Protein AF-A0A5B7FCE3-F1 (afdb_monomer_lite)

Secondary structure (DSSP, 8-state):
-PPPP--PPPGGGGTEEEPTTS-EEE----SPPHHHHTGGGPPP--SS--SSS-HHHHTT----TTSTTTT----

Radius of gyration: 23.34 Å; chains: 1; bounding box: 55×47×48 Å

Foldseek 3Di:
DDDPPPPDDDCVVVQWDADVVGDIDGNDDPDPDCVVRVVVLDEFADDPECPDPGPQVVSVHQHDCNYNCRSPHDD

Organism: Portunus trituberculatus (NCBI:txid210409)

Structure (mmCIF, N/CA/C/O backbone):
data_AF-A0A5B7FCE3-F1
#
_entry.id   AF-A0A5B7FCE3-F1
#
loop_
_atom_site.group_PDB
_atom_site.id
_atom_site.type_symbol
_atom_site.label_atom_id
_atom_site.label_alt_id
_atom_site.label_comp_id
_atom_site.label_asym_id
_atom_site.label_entity_id
_atom_site.label_seq_id
_atom_site.pdbx_PDB_ins_code
_atom_site.Cartn_x
_atom_site.Cartn_y
_atom_site.Cartn_z
_atom_site.occupancy
_atom_site.B_iso_or_equiv
_atom_site.auth_seq_id
_atom_site.auth_comp_id
_atom_site.auth_asym_id
_atom_site.auth_atom_id
_atom_site.pdbx_PDB_model_num
ATOM 1 N N . MET A 1 1 ? 39.568 -36.374 -12.845 1.00 56.84 1 MET A N 1
ATOM 2 C CA . MET A 1 1 ? 38.104 -36.234 -12.704 1.00 56.84 1 MET A CA 1
ATOM 3 C C . MET A 1 1 ? 37.768 -34.781 -13.005 1.00 56.84 1 MET A C 1
ATOM 5 O O . MET A 1 1 ? 38.382 -33.922 -12.386 1.00 56.84 1 MET A O 1
ATOM 9 N N . MET A 1 2 ? 36.923 -34.490 -13.996 1.00 63.41 2 MET A N 1
ATOM 10 C CA . MET A 1 2 ? 36.467 -33.119 -14.265 1.00 63.41 2 MET A CA 1
ATOM 11 C C . MET A 1 2 ? 35.317 -32.796 -13.312 1.00 63.41 2 MET A C 1
ATOM 13 O O . MET A 1 2 ? 34.301 -33.487 -13.315 1.00 63.41 2 MET A O 1
ATOM 17 N N . THR A 1 3 ? 35.491 -31.777 -12.479 1.00 68.69 3 THR A N 1
ATOM 18 C CA . THR A 1 3 ? 34.420 -31.223 -11.647 1.00 68.69 3 THR A CA 1
ATOM 19 C C . THR A 1 3 ? 33.309 -30.703 -12.567 1.00 68.69 3 THR A C 1
ATOM 21 O O . THR A 1 3 ? 33.628 -29.938 -13.481 1.00 68.69 3 THR A O 1
ATOM 24 N N . PRO A 1 4 ? 32.033 -31.095 -12.388 1.00 73.56 4 PRO A N 1
ATOM 25 C CA . PRO A 1 4 ? 30.956 -30.548 -13.203 1.00 73.56 4 PRO A CA 1
ATOM 26 C C . PRO A 1 4 ? 30.875 -29.037 -12.975 1.00 73.56 4 PRO A C 1
ATOM 28 O O . PRO A 1 4 ? 30.862 -28.571 -11.834 1.00 73.56 4 PRO A O 1
ATOM 31 N N . ALA A 1 5 ? 30.870 -28.274 -14.068 1.00 74.06 5 ALA A N 1
ATOM 32 C CA . ALA A 1 5 ? 30.692 -26.834 -14.011 1.00 74.06 5 ALA A CA 1
ATOM 33 C C . ALA A 1 5 ? 29.323 -26.535 -13.390 1.00 74.06 5 ALA A C 1
ATOM 35 O O . ALA A 1 5 ? 28.303 -27.075 -13.819 1.00 74.06 5 ALA A O 1
ATOM 36 N N . LEU A 1 6 ? 29.312 -25.701 -12.352 1.00 79.44 6 LEU A N 1
ATOM 37 C CA . LEU A 1 6 ? 28.078 -25.232 -11.744 1.00 79.44 6 LEU A CA 1
ATOM 38 C C . LEU A 1 6 ? 27.374 -24.311 -12.748 1.00 79.44 6 LEU A C 1
ATOM 40 O O . LEU A 1 6 ? 27.797 -23.174 -12.953 1.00 79.44 6 LEU A O 1
ATOM 44 N N . GLU A 1 7 ? 26.319 -24.814 -13.381 1.00 81.75 7 GLU A N 1
ATOM 45 C CA . GLU A 1 7 ? 25.429 -24.029 -14.238 1.00 81.75 7 GLU A CA 1
ATOM 46 C C . GLU A 1 7 ? 24.673 -23.023 -13.359 1.00 81.75 7 GLU A C 1
ATOM 48 O O . GLU A 1 7 ? 23.689 -23.352 -12.693 1.00 81.75 7 G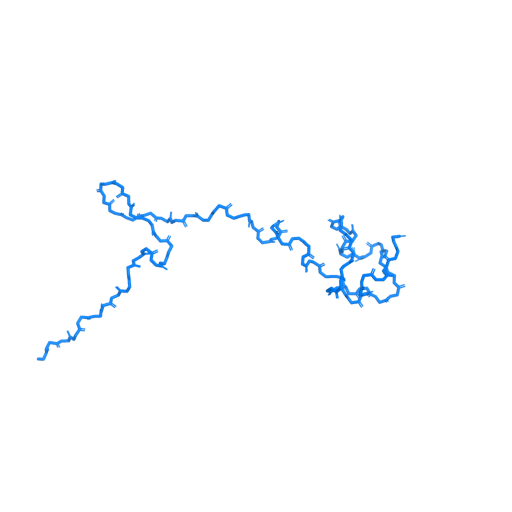LU A O 1
ATOM 53 N N . LEU A 1 8 ? 25.173 -21.788 -13.303 1.00 83.25 8 LEU A N 1
ATOM 54 C CA . LEU A 1 8 ? 24.506 -20.711 -12.584 1.00 83.25 8 LEU A CA 1
ATOM 55 C C . LEU A 1 8 ? 23.343 -20.156 -13.421 1.00 83.25 8 LEU A C 1
ATOM 57 O O . LEU A 1 8 ? 23.493 -19.959 -14.631 1.00 83.25 8 LEU A O 1
ATOM 61 N N . PRO A 1 9 ? 22.197 -19.840 -12.793 1.00 87.81 9 PRO A N 1
ATOM 62 C CA . PRO A 1 9 ? 21.093 -19.181 -13.476 1.00 87.81 9 PRO A CA 1
ATOM 63 C C . PRO A 1 9 ? 21.530 -17.825 -14.036 1.00 87.81 9 PRO A C 1
ATOM 65 O O . PRO A 1 9 ? 22.409 -17.148 -13.495 1.00 87.81 9 PRO A O 1
ATOM 68 N N . SER A 1 10 ? 20.882 -17.397 -15.119 1.00 88.75 10 SER A N 1
ATOM 69 C CA . SER A 1 10 ? 21.202 -16.122 -15.757 1.00 88.75 10 SER A CA 1
ATOM 70 C C . SER A 1 10 ? 21.037 -14.964 -14.762 1.00 88.75 10 SER A C 1
ATOM 72 O O . SER A 1 10 ? 20.000 -14.898 -14.095 1.00 88.75 10 SER A O 1
ATOM 74 N N . PRO A 1 11 ? 21.961 -13.984 -14.707 1.00 90.00 11 PRO A N 1
ATOM 75 C CA . PRO A 1 11 ? 21.795 -12.789 -13.874 1.00 90.00 11 PRO A CA 1
ATOM 76 C C . PRO A 1 11 ? 20.474 -12.041 -14.124 1.00 90.00 11 PRO A C 1
ATOM 78 O O . PRO A 1 11 ? 19.955 -11.380 -13.225 1.00 90.00 11 PRO A O 1
ATOM 81 N N . SER A 1 12 ? 19.873 -12.195 -15.312 1.00 90.56 12 SER A N 1
ATOM 82 C CA . SER A 1 12 ? 18.536 -11.675 -15.630 1.00 90.56 12 SER A CA 1
ATOM 83 C C . SER A 1 12 ? 17.427 -12.163 -14.703 1.00 90.56 12 SER A C 1
ATOM 85 O O . SER A 1 12 ? 16.456 -11.444 -14.489 1.00 90.56 12 SER A O 1
ATOM 87 N N . GLN A 1 13 ? 17.576 -13.351 -14.122 1.00 88.88 13 GLN A N 1
ATOM 88 C CA . GLN A 1 13 ? 16.616 -13.907 -13.170 1.00 88.88 13 GLN A CA 1
ATOM 89 C C . GLN A 1 13 ? 16.776 -13.317 -11.760 1.00 88.88 13 GLN A C 1
ATOM 91 O O . GLN A 1 13 ? 15.926 -13.537 -10.906 1.00 88.88 13 GLN A O 1
ATOM 96 N N . TRP A 1 14 ? 17.834 -12.535 -11.526 1.00 89.44 14 TRP A N 1
ATOM 97 C CA . TRP A 1 14 ? 18.212 -11.989 -10.219 1.00 89.44 14 TRP A CA 1
ATOM 98 C C . TRP A 1 14 ? 18.295 -10.459 -10.231 1.00 89.44 14 TRP A C 1
ATOM 100 O O . TRP A 1 14 ? 19.108 -9.862 -9.530 1.00 89.44 14 TRP A O 1
ATOM 110 N N . GLY A 1 15 ? 17.468 -9.808 -11.053 1.00 90.44 15 GLY A N 1
ATOM 111 C CA . GLY A 1 15 ? 17.340 -8.349 -11.045 1.00 90.44 15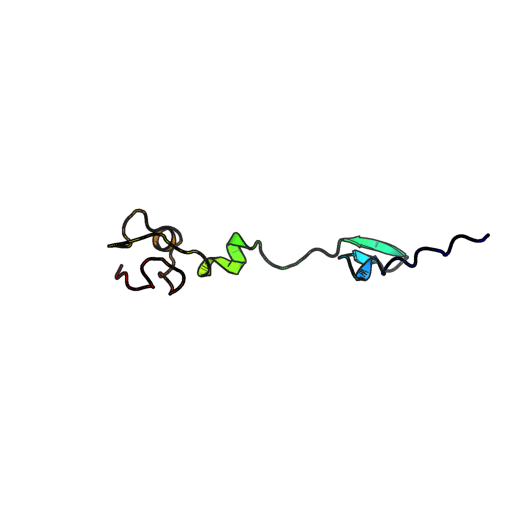 GLY A CA 1
ATOM 112 C C . GLY A 1 15 ? 18.429 -7.604 -11.816 1.00 90.44 15 GLY A C 1
ATOM 113 O O . GLY A 1 15 ? 18.636 -6.418 -11.574 1.00 90.44 15 GLY A O 1
ATOM 114 N N . TRP A 1 16 ? 19.108 -8.255 -12.762 1.00 93.19 16 TRP A N 1
ATOM 115 C CA . TRP A 1 16 ? 20.042 -7.592 -13.673 1.00 93.19 16 TRP A CA 1
ATOM 116 C C . TRP A 1 16 ? 19.461 -7.488 -15.082 1.00 93.19 16 TRP A C 1
ATOM 118 O O . TRP A 1 16 ? 18.765 -8.375 -15.562 1.00 93.19 16 TRP A O 1
ATOM 128 N N . ARG A 1 17 ? 19.782 -6.414 -15.798 1.00 93.56 17 ARG A N 1
ATOM 129 C CA . ARG A 1 17 ? 19.458 -6.263 -17.222 1.00 93.56 17 ARG A CA 1
ATOM 130 C C . ARG A 1 17 ? 20.737 -6.111 -18.036 1.00 93.56 17 ARG A C 1
ATOM 132 O O . ARG A 1 17 ? 21.639 -5.365 -17.635 1.00 93.56 17 ARG A O 1
ATOM 139 N N . LYS A 1 18 ? 20.822 -6.816 -19.169 1.00 92.56 18 LYS A N 1
ATOM 140 C CA . LYS A 1 18 ? 21.930 -6.645 -20.119 1.00 92.56 18 LYS A CA 1
ATOM 141 C C . LYS A 1 18 ? 21.833 -5.266 -20.756 1.00 92.56 18 LYS A C 1
ATOM 143 O O . LYS A 1 18 ? 20.753 -4.854 -21.175 1.00 92.56 18 LYS A O 1
ATOM 148 N N . LYS A 1 19 ? 22.957 -4.559 -20.828 1.00 92.75 19 LYS A N 1
ATOM 149 C CA . LYS A 1 19 ? 23.034 -3.300 -21.572 1.00 92.75 19 LYS A CA 1
ATOM 150 C C . LYS A 1 19 ? 23.268 -3.585 -23.062 1.00 92.75 19 LYS A C 1
ATOM 152 O O . LYS A 1 19 ? 23.945 -4.565 -23.390 1.00 92.75 19 LYS A O 1
ATOM 157 N N . PRO A 1 20 ? 22.785 -2.720 -23.968 1.00 88.06 20 PRO A N 1
ATOM 158 C CA . PRO A 1 20 ? 23.292 -2.679 -25.337 1.00 88.06 20 PRO A CA 1
ATOM 159 C C . PRO A 1 20 ? 24.806 -2.418 -25.307 1.00 88.06 20 PRO A C 1
ATOM 161 O O . PRO A 1 20 ? 25.252 -1.517 -24.602 1.00 88.06 20 PRO A O 1
ATOM 164 N N . GLY A 1 21 ? 25.598 -3.225 -26.017 1.00 88.56 21 GLY A N 1
ATOM 165 C CA . GLY A 1 21 ? 27.069 -3.143 -25.986 1.00 88.56 21 GLY A CA 1
ATOM 166 C C . GLY A 1 21 ? 27.752 -4.002 -24.912 1.00 88.56 21 GLY A C 1
ATOM 167 O O . GLY A 1 21 ? 28.976 -4.000 -24.822 1.00 88.56 21 GLY A O 1
ATOM 168 N N . GLY A 1 22 ? 26.988 -4.780 -24.139 1.00 88.12 22 GLY A N 1
ATOM 169 C CA . GLY A 1 22 ? 27.524 -5.743 -23.177 1.00 88.12 22 GLY A CA 1
ATOM 170 C C . GLY A 1 22 ? 27.548 -5.245 -21.730 1.00 88.12 22 GLY A C 1
ATOM 171 O O . GLY A 1 22 ? 27.283 -4.085 -21.419 1.00 88.12 22 GLY A O 1
ATOM 172 N N . GLY A 1 23 ? 27.830 -6.172 -20.814 1.00 91.12 23 GLY A N 1
ATOM 173 C CA . GLY A 1 23 ? 27.778 -5.926 -19.375 1.00 91.12 23 GLY A CA 1
ATOM 174 C C . GLY A 1 23 ? 26.360 -5.898 -18.795 1.00 91.12 23 GLY A C 1
ATOM 175 O O . GLY A 1 23 ? 25.346 -5.989 -19.495 1.00 91.12 23 GLY A O 1
ATOM 176 N N . TRP A 1 24 ? 26.302 -5.781 -17.471 1.00 92.12 24 TRP A N 1
ATOM 177 C CA . TRP A 1 24 ? 25.070 -5.841 -16.691 1.00 92.12 24 TRP A CA 1
ATOM 178 C C . TRP A 1 24 ? 24.803 -4.512 -15.981 1.00 92.12 24 TRP A C 1
ATOM 180 O O . TRP A 1 24 ? 25.716 -3.766 -15.628 1.00 92.12 24 TRP A O 1
ATOM 190 N N . SER A 1 25 ? 23.527 -4.192 -15.787 1.00 93.25 25 SER A N 1
ATOM 191 C CA . SER A 1 25 ? 23.075 -3.123 -14.890 1.00 93.25 25 SER A CA 1
ATOM 192 C C . SER A 1 25 ? 22.018 -3.648 -13.946 1.00 93.25 25 SER A C 1
ATOM 194 O O . SER A 1 25 ? 21.279 -4.563 -14.304 1.00 93.25 25 SER A O 1
ATOM 196 N N . ILE A 1 26 ? 21.930 -3.033 -12.771 1.00 92.31 26 ILE A N 1
ATOM 197 C CA . ILE A 1 26 ? 20.831 -3.276 -11.845 1.00 92.31 26 ILE A CA 1
ATOM 198 C C . ILE A 1 26 ? 19.528 -2.892 -12.545 1.00 92.31 26 ILE A C 1
ATOM 200 O O . ILE A 1 26 ? 19.398 -1.799 -13.107 1.00 92.31 26 ILE A O 1
ATOM 204 N N . ASN A 1 27 ? 18.572 -3.811 -12.527 1.00 91.94 27 ASN A N 1
ATOM 205 C CA . ASN A 1 27 ? 17.209 -3.551 -12.934 1.00 91.94 27 ASN A CA 1
ATOM 206 C C . ASN A 1 27 ? 16.446 -2.984 -11.733 1.00 91.94 27 ASN A C 1
ATOM 208 O O . ASN A 1 27 ? 15.886 -3.725 -10.928 1.00 91.94 27 ASN A O 1
ATOM 212 N N . TRP A 1 28 ? 16.488 -1.662 -11.585 1.00 89.94 28 TRP A N 1
ATOM 213 C CA . TRP A 1 28 ? 15.793 -0.970 -10.504 1.00 89.94 28 TRP A CA 1
ATOM 214 C C . TRP A 1 28 ? 14.279 -1.147 -10.613 1.00 89.94 28 TRP A C 1
ATOM 216 O O . TRP A 1 28 ? 13.711 -1.054 -11.702 1.00 89.94 28 TRP A O 1
ATOM 226 N N . THR A 1 29 ? 13.627 -1.366 -9.472 1.00 88.50 29 THR A N 1
ATOM 227 C CA . THR A 1 29 ? 12.165 -1.356 -9.405 1.00 88.50 29 THR A CA 1
ATOM 228 C C . THR A 1 29 ? 11.638 0.066 -9.579 1.00 88.50 29 THR A C 1
ATOM 230 O O . THR A 1 29 ? 12.216 1.021 -9.062 1.00 88.50 29 THR A O 1
ATOM 233 N N . THR A 1 30 ? 10.528 0.206 -10.297 1.00 90.50 30 THR A N 1
ATOM 234 C CA . THR A 1 30 ? 9.748 1.451 -10.359 1.00 90.50 30 THR A CA 1
ATOM 235 C C . THR A 1 30 ? 8.622 1.466 -9.330 1.00 90.50 30 THR A C 1
ATOM 237 O O . THR A 1 30 ? 7.886 2.448 -9.240 1.00 90.50 30 THR A O 1
ATOM 240 N N . LEU A 1 31 ? 8.457 0.376 -8.571 1.00 92.50 31 LEU A N 1
ATOM 241 C CA . LEU A 1 31 ? 7.461 0.308 -7.514 1.00 92.50 31 LEU A CA 1
ATOM 242 C C . LEU A 1 31 ? 7.826 1.304 -6.406 1.00 92.50 31 LEU A C 1
ATOM 244 O O . LEU A 1 31 ? 8.992 1.373 -6.005 1.00 92.50 31 LEU A O 1
ATOM 248 N N . PRO A 1 32 ? 6.847 2.059 -5.883 1.00 92.31 32 PRO A N 1
ATOM 249 C CA . PRO A 1 32 ? 7.078 2.880 -4.712 1.00 92.31 32 PRO A CA 1
ATOM 250 C C . PRO A 1 32 ? 7.405 2.003 -3.500 1.00 92.31 32 PRO A C 1
ATOM 252 O O . PRO A 1 32 ? 7.069 0.820 -3.441 1.00 92.31 32 PRO A O 1
ATOM 255 N N . GLU A 1 33 ? 8.042 2.607 -2.501 1.00 92.19 33 GLU A N 1
ATOM 256 C CA . GLU A 1 33 ? 8.326 1.937 -1.234 1.00 92.19 33 GLU A CA 1
ATOM 257 C C . GLU A 1 33 ? 7.044 1.365 -0.622 1.00 92.19 33 GLU A C 1
ATOM 259 O O . GLU A 1 33 ? 5.993 2.010 -0.666 1.00 92.19 33 GLU A O 1
ATOM 264 N N . ALA A 1 34 ? 7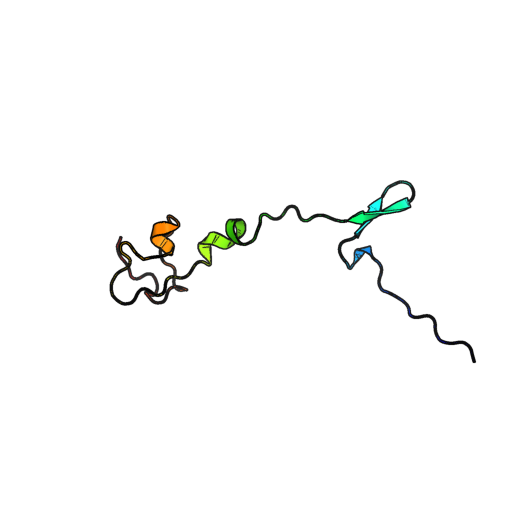.127 0.185 -0.003 1.00 90.19 34 ALA A N 1
ATOM 265 C CA . ALA A 1 34 ? 5.958 -0.506 0.548 1.00 90.19 34 ALA A CA 1
ATOM 266 C C . ALA A 1 34 ? 5.154 0.364 1.533 1.00 90.19 34 ALA A C 1
ATOM 268 O O . ALA A 1 34 ? 3.931 0.291 1.577 1.00 90.19 34 ALA A O 1
ATOM 269 N N . SER A 1 35 ? 5.825 1.252 2.275 1.00 87.31 35 SER A N 1
ATOM 270 C CA . SER A 1 35 ? 5.185 2.211 3.185 1.00 87.31 35 SER A CA 1
ATOM 271 C C . SER A 1 35 ? 4.279 3.226 2.484 1.00 87.31 35 SER A C 1
ATOM 273 O O . SER A 1 35 ? 3.401 3.786 3.133 1.00 87.31 35 SER A O 1
ATOM 275 N N . LYS A 1 36 ? 4.493 3.479 1.189 1.00 88.25 36 LYS A N 1
ATOM 276 C CA . LYS A 1 36 ? 3.680 4.354 0.333 1.00 88.25 36 LYS A CA 1
ATOM 277 C C . LYS A 1 36 ? 2.688 3.543 -0.495 1.00 88.25 36 LYS A C 1
ATOM 279 O O . LYS A 1 36 ? 1.535 3.945 -0.593 1.00 88.25 36 LYS A O 1
ATOM 284 N N . ALA A 1 37 ? 3.148 2.426 -1.061 1.00 91.69 37 ALA A N 1
ATOM 285 C CA . ALA A 1 37 ? 2.377 1.567 -1.954 1.00 91.69 37 ALA A CA 1
ATOM 286 C C . ALA A 1 37 ? 1.254 0.808 -1.236 1.00 91.69 37 ALA A C 1
ATOM 288 O O . ALA A 1 37 ? 0.192 0.632 -1.812 1.00 91.69 37 ALA A O 1
ATOM 289 N N . CYS A 1 38 ? 1.504 0.379 0.005 1.00 91.62 38 CYS A N 1
ATOM 290 C CA . CYS A 1 38 ? 0.637 -0.531 0.752 1.00 91.62 38 CYS A CA 1
ATOM 291 C C . CYS A 1 38 ? 0.101 0.122 2.036 1.00 91.62 38 CYS A C 1
ATOM 293 O O . CYS A 1 38 ? 0.013 -0.514 3.092 1.00 91.62 38 CYS A O 1
ATOM 295 N N . ARG A 1 39 ? -0.186 1.429 1.993 1.00 89.19 39 ARG A N 1
ATOM 296 C CA . ARG A 1 39 ? -0.637 2.199 3.167 1.00 89.19 39 ARG A CA 1
ATOM 297 C C . ARG A 1 39 ? -1.939 1.657 3.751 1.00 89.19 39 ARG A C 1
ATOM 299 O O . ARG A 1 39 ? -2.126 1.709 4.961 1.00 89.19 39 ARG A O 1
ATOM 306 N N . GLU A 1 40 ? -2.810 1.110 2.916 1.00 84.25 40 GLU A N 1
ATOM 307 C CA . GLU A 1 40 ? -4.087 0.486 3.263 1.00 84.25 40 GLU A CA 1
ATOM 308 C C . GLU A 1 40 ? -3.949 -0.789 4.111 1.00 84.25 40 GLU A C 1
ATOM 310 O O . GLU A 1 40 ? -4.890 -1.166 4.810 1.00 84.25 40 GLU A O 1
ATOM 315 N N . LEU A 1 41 ? -2.767 -1.420 4.121 1.00 90.25 41 LEU A N 1
ATOM 316 C CA . LEU A 1 41 ? -2.470 -2.572 4.983 1.00 90.25 41 LEU A CA 1
ATOM 317 C C . LEU A 1 41 ? -2.164 -2.168 6.434 1.00 90.25 41 LEU A C 1
ATOM 319 O O . LEU A 1 41 ? -1.945 -3.020 7.301 1.00 90.25 41 LEU A O 1
ATOM 323 N N . LEU A 1 42 ? -2.130 -0.867 6.726 1.00 90.56 42 LEU A N 1
ATOM 324 C CA . LEU A 1 42 ? -1.897 -0.359 8.066 1.00 90.56 42 LEU A CA 1
ATOM 325 C C . LEU A 1 42 ? -3.060 -0.735 8.992 1.00 90.56 42 LEU A C 1
ATOM 327 O O . LEU A 1 42 ? -4.188 -0.272 8.840 1.00 90.56 42 LEU A O 1
ATOM 331 N N . ARG A 1 43 ? -2.750 -1.528 10.022 1.00 92.56 43 ARG A N 1
ATOM 332 C CA . ARG A 1 43 ? -3.712 -1.945 11.050 1.00 92.56 43 ARG A CA 1
ATOM 333 C C . ARG A 1 43 ? -3.548 -1.168 12.354 1.00 92.56 43 ARG A C 1
ATOM 335 O O . ARG A 1 43 ? -2.431 -0.971 12.845 1.00 92.56 43 ARG A O 1
ATOM 342 N N . CYS A 1 44 ? -4.659 -0.777 12.974 1.00 93.00 44 CYS A N 1
ATOM 343 C CA . CYS A 1 44 ? -4.661 -0.263 14.343 1.00 93.00 44 CYS A CA 1
ATOM 344 C C . CYS A 1 44 ? -4.939 -1.377 15.369 1.00 93.00 44 CYS A C 1
ATOM 346 O O . CYS A 1 44 ? -5.565 -2.389 15.062 1.00 93.00 44 CYS A O 1
ATOM 348 N N . GLY A 1 45 ? -4.480 -1.164 16.606 1.00 92.12 45 GLY A N 1
ATOM 349 C CA . GLY A 1 45 ? -4.763 -2.020 17.769 1.00 92.12 45 GLY A CA 1
ATOM 350 C C . GLY A 1 45 ? -5.856 -1.449 18.680 1.00 92.12 45 GLY A C 1
ATOM 351 O O . GLY A 1 45 ? -5.834 -1.669 19.889 1.00 92.12 45 GLY A O 1
ATOM 352 N N . CYS A 1 46 ? -6.742 -0.609 18.141 1.00 92.56 46 CYS A N 1
ATOM 353 C CA . CYS A 1 46 ? -7.794 0.041 18.920 1.00 92.56 46 CYS A CA 1
ATOM 354 C C . CYS A 1 46 ? -8.821 -0.990 19.407 1.00 92.56 46 CYS A C 1
ATOM 356 O O . CYS A 1 46 ? -9.230 -1.850 18.633 1.00 92.56 46 CYS A O 1
ATOM 358 N N . LYS A 1 47 ? -9.242 -0.879 20.677 1.00 85.94 47 LYS A N 1
ATOM 359 C CA . LYS A 1 47 ? -10.238 -1.774 21.292 1.00 85.94 47 LYS A CA 1
ATOM 360 C C . LYS A 1 47 ? -11.642 -1.163 21.330 1.00 85.94 47 LYS A C 1
ATOM 362 O O . LYS A 1 47 ? -12.559 -1.756 20.791 1.00 85.94 47 LYS A O 1
ATOM 367 N N . ASN A 1 48 ? -11.788 0.036 21.908 1.00 74.31 48 ASN A N 1
ATOM 368 C CA . ASN A 1 48 ? -13.113 0.613 22.204 1.00 74.31 48 ASN A CA 1
ATOM 369 C C . ASN A 1 48 ? -13.376 1.987 21.553 1.00 74.31 48 ASN A C 1
ATOM 371 O O . ASN A 1 48 ? -14.453 2.539 21.724 1.00 74.31 48 ASN A O 1
ATOM 375 N N . ALA A 1 49 ? -12.400 2.561 20.839 1.00 80.69 49 ALA A N 1
ATOM 376 C CA . ALA A 1 49 ? -12.559 3.766 20.017 1.00 80.69 49 ALA A CA 1
ATOM 377 C C . ALA A 1 49 ? -11.291 4.015 19.185 1.00 80.69 49 ALA A C 1
ATOM 379 O O . ALA A 1 49 ? -10.172 3.799 19.663 1.00 80.69 49 ALA A O 1
ATOM 380 N N . CYS A 1 50 ? -11.443 4.537 17.968 1.00 87.00 50 CYS A N 1
ATOM 381 C CA . CYS A 1 50 ? -10.320 4.938 17.123 1.00 87.00 50 CYS A CA 1
ATOM 382 C C . CYS A 1 50 ? -10.108 6.455 17.146 1.00 87.00 50 CYS A C 1
ATOM 384 O O . CYS A 1 50 ? -10.207 7.104 16.115 1.00 87.00 50 CYS A O 1
ATOM 386 N N . LYS A 1 51 ? -9.782 7.026 18.310 1.00 84.38 51 LYS A N 1
ATOM 387 C CA . LYS A 1 51 ? -9.546 8.475 18.470 1.00 84.38 51 LYS A CA 1
ATOM 388 C C . LYS A 1 51 ? -8.126 8.760 18.945 1.00 84.38 51 LYS A C 1
ATOM 390 O O . LYS A 1 51 ? -7.583 7.982 19.728 1.00 84.38 51 LYS A O 1
ATOM 395 N N . GLY A 1 52 ? -7.518 9.853 18.470 1.00 84.25 52 GLY A N 1
ATOM 396 C CA . GLY A 1 52 ? -6.220 10.408 18.902 1.00 84.25 52 GLY A CA 1
ATOM 397 C C . GLY A 1 52 ? -4.977 9.528 18.672 1.00 84.25 52 GLY A C 1
ATOM 398 O O . GLY A 1 52 ? -4.012 9.946 18.039 1.00 84.25 52 GLY A O 1
ATOM 399 N N . ARG A 1 53 ? -4.975 8.290 19.179 1.00 89.12 53 ARG A N 1
ATOM 400 C CA . ARG A 1 53 ? -3.877 7.310 19.094 1.00 89.12 53 ARG A CA 1
ATOM 401 C C . ARG A 1 53 ? -4.057 6.270 17.982 1.00 89.12 53 ARG A C 1
ATOM 403 O O . ARG A 1 53 ? -3.159 5.455 17.775 1.00 89.12 53 ARG A O 1
ATOM 410 N N . CYS A 1 54 ? -5.182 6.280 17.264 1.00 91.69 54 CYS A N 1
ATOM 411 C CA . CYS A 1 54 ? -5.405 5.358 16.152 1.00 91.69 54 CYS A CA 1
ATOM 412 C C . CY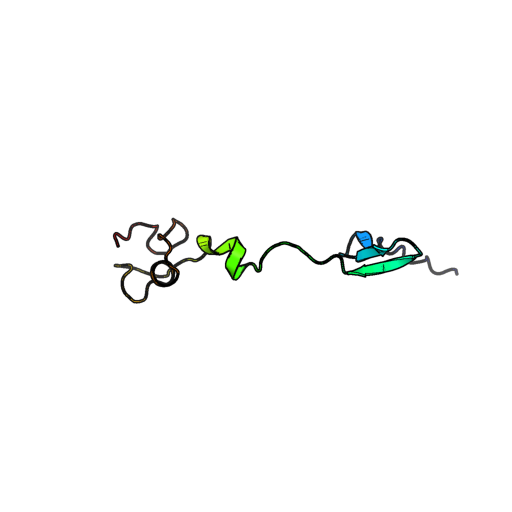S A 1 54 ? -4.413 5.634 15.016 1.00 91.69 54 CYS A C 1
ATOM 414 O O . CYS A 1 54 ? -4.388 6.727 14.452 1.00 91.69 54 CYS A O 1
ATOM 416 N N . LYS A 1 55 ? -3.604 4.628 14.669 1.00 90.75 55 LYS A N 1
ATOM 417 C CA . LYS A 1 55 ? -2.611 4.743 13.595 1.00 90.75 55 LYS A CA 1
ATOM 418 C C . LYS A 1 55 ? -3.267 4.971 12.227 1.00 90.75 55 LYS A C 1
ATOM 420 O O . LYS A 1 55 ? -2.728 5.741 11.445 1.00 90.75 55 LYS A O 1
ATOM 425 N N . CYS A 1 56 ? -4.435 4.371 11.973 1.00 91.75 56 CYS A N 1
ATOM 426 C CA . CYS A 1 56 ? -5.191 4.576 10.733 1.00 91.75 56 CYS A CA 1
ATOM 427 C C . CYS A 1 56 ? -5.634 6.038 10.604 1.00 91.75 56 CYS A C 1
ATOM 429 O O . CYS A 1 56 ? -5.307 6.679 9.615 1.00 91.75 56 CYS A O 1
ATOM 431 N N . GLN A 1 57 ? -6.234 6.607 11.655 1.00 90.69 57 GLN A N 1
ATOM 432 C CA . GLN A 1 57 ? -6.643 8.019 11.668 1.00 90.69 57 GLN A CA 1
ATOM 433 C C . GLN A 1 57 ? -5.457 8.973 11.481 1.00 90.69 57 GLN A C 1
ATOM 435 O O . GLN A 1 57 ? -5.517 9.882 10.661 1.00 90.69 57 GLN A O 1
ATOM 440 N N . LYS A 1 58 ? -4.337 8.737 12.180 1.00 90.81 58 LYS A N 1
ATOM 441 C CA . LYS A 1 58 ? -3.110 9.535 11.997 1.00 90.81 58 LYS A CA 1
ATOM 442 C C . LYS A 1 58 ? -2.555 9.457 10.575 1.00 90.81 58 LYS A C 1
ATOM 444 O O . LYS A 1 58 ? -1.958 10.415 10.103 1.00 90.81 58 LYS A O 1
ATOM 449 N N . ALA A 1 59 ? -2.739 8.320 9.911 1.00 90.06 59 ALA A N 1
ATOM 450 C CA . ALA A 1 59 ? -2.358 8.118 8.520 1.00 90.06 59 ALA A CA 1
ATOM 451 C C . ALA A 1 59 ? -3.417 8.622 7.519 1.00 90.06 59 ALA A C 1
ATOM 453 O O . ALA A 1 59 ? -3.233 8.405 6.319 1.00 90.06 59 ALA A O 1
ATOM 454 N N . ALA A 1 60 ? -4.486 9.278 7.997 1.00 90.31 60 ALA A N 1
ATOM 455 C CA . ALA A 1 60 ? -5.653 9.710 7.228 1.00 90.31 60 ALA A CA 1
ATOM 456 C C . ALA A 1 60 ? -6.338 8.557 6.465 1.00 90.31 60 ALA A C 1
ATOM 458 O O . ALA A 1 60 ? -6.725 8.700 5.308 1.00 90.31 60 ALA A O 1
ATOM 459 N N . LEU A 1 61 ? -6.461 7.396 7.114 1.00 89.56 61 LEU A N 1
ATOM 460 C CA . LEU A 1 61 ? -7.077 6.185 6.574 1.00 89.56 61 LEU A CA 1
ATOM 461 C C . LEU A 1 61 ? -8.257 5.730 7.431 1.00 89.56 61 LEU A C 1
ATOM 463 O O . LEU A 1 61 ? -8.231 5.824 8.663 1.00 89.56 61 LEU A O 1
ATOM 467 N N . GLN A 1 62 ? -9.252 5.146 6.765 1.00 89.50 62 GLN A N 1
ATOM 468 C CA . GLN A 1 62 ? -10.324 4.412 7.429 1.00 89.50 62 GLN A CA 1
ATOM 469 C C . GLN A 1 62 ? -9.786 3.102 8.010 1.00 89.50 62 GLN A C 1
ATOM 471 O O . GLN A 1 62 ? -8.876 2.480 7.457 1.00 89.50 62 GLN A O 1
ATOM 476 N N . CYS A 1 63 ? -10.342 2.675 9.141 1.00 90.88 63 CYS A N 1
ATOM 477 C CA . CYS A 1 63 ? -10.024 1.362 9.686 1.00 90.88 63 CYS A CA 1
ATOM 478 C C . CYS A 1 63 ? -10.607 0.273 8.779 1.00 90.88 63 CYS A C 1
ATOM 480 O O . CYS A 1 63 ? -11.766 0.347 8.385 1.00 90.88 63 CYS A O 1
ATOM 482 N N . THR A 1 64 ? -9.818 -0.756 8.490 1.00 90.62 64 THR A N 1
ATOM 483 C CA . THR A 1 64 ? -10.237 -1.905 7.681 1.00 90.62 64 THR A CA 1
ATOM 484 C C . THR A 1 64 ? -10.507 -3.118 8.575 1.00 90.62 64 THR A C 1
ATOM 486 O O . THR A 1 64 ? -10.236 -3.090 9.780 1.00 90.62 6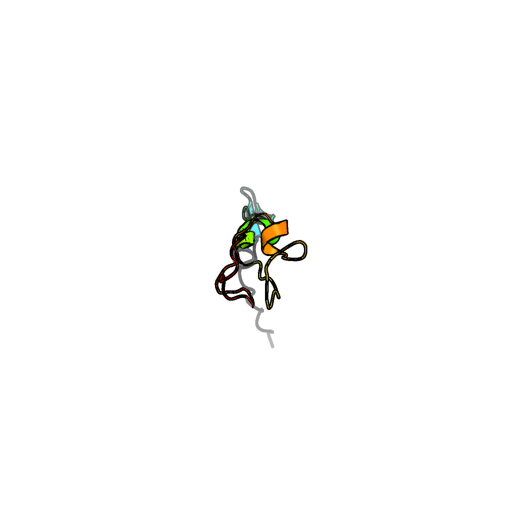4 THR A O 1
ATOM 489 N N . GLY A 1 65 ? -10.993 -4.220 7.997 1.00 88.81 65 GLY A N 1
ATOM 490 C CA . GLY A 1 65 ? -11.139 -5.499 8.708 1.00 88.81 65 GLY A CA 1
ATOM 491 C C . GLY A 1 65 ? -9.818 -6.083 9.236 1.00 88.81 65 GLY A C 1
ATOM 492 O O . GLY A 1 65 ? -9.840 -6.961 10.089 1.00 88.81 65 GLY A O 1
ATOM 493 N N . LEU A 1 66 ? -8.665 -5.572 8.782 1.00 90.69 66 LEU A N 1
ATOM 494 C CA . LEU A 1 66 ? -7.343 -5.943 9.305 1.00 90.69 66 LEU A CA 1
ATOM 495 C C . LEU A 1 66 ? -7.049 -5.318 10.677 1.00 90.69 66 LEU A C 1
ATOM 497 O O . LEU A 1 66 ? -6.127 -5.744 11.379 1.00 90.69 66 LEU A O 1
ATOM 501 N N . CYS A 1 67 ? -7.789 -4.273 11.046 1.00 92.44 67 CYS A N 1
ATOM 502 C CA . CYS A 1 67 ? -7.659 -3.611 12.333 1.00 92.44 67 CYS A CA 1
ATOM 503 C C . CYS A 1 67 ? -8.272 -4.451 13.451 1.00 92.44 67 CYS A C 1
ATOM 505 O O . CYS A 1 67 ? -9.282 -5.119 13.269 1.00 92.44 67 CYS A O 1
ATOM 507 N N . GLN A 1 68 ? -7.740 -4.310 14.664 1.00 92.25 68 GLN A N 1
ATOM 508 C CA . GLN A 1 68 ? -8.316 -4.964 15.841 1.00 92.25 68 GLN A CA 1
ATOM 509 C C . GLN A 1 68 ? -9.733 -4.464 16.166 1.00 92.25 68 GLN A C 1
ATOM 511 O O . GLN A 1 68 ? -10.547 -5.215 16.692 1.00 92.25 68 GLN A O 1
ATOM 516 N N . CYS A 1 69 ? -10.057 -3.223 15.793 1.00 90.56 69 CYS A N 1
ATOM 517 C CA . CYS A 1 69 ? -11.416 -2.690 15.880 1.00 90.56 69 CYS A CA 1
ATOM 518 C C . CYS A 1 69 ? -12.354 -3.205 14.773 1.00 90.56 69 CYS A C 1
ATOM 520 O O . CYS A 1 69 ? -13.505 -2.786 14.716 1.00 90.56 69 CYS A O 1
ATOM 522 N N . SER A 1 70 ? -11.865 -4.055 13.861 1.00 88.06 70 SER A N 1
ATOM 523 C CA . SER A 1 70 ? -12.622 -4.637 12.744 1.00 88.06 70 SER A CA 1
ATOM 524 C C . SER A 1 70 ? -13.330 -3.606 11.853 1.00 88.06 70 SER A C 1
ATOM 526 O O . SER A 1 70 ? -14.408 -3.866 11.333 1.00 88.06 70 SER A O 1
ATOM 528 N N . GLY A 1 71 ? -12.768 -2.400 11.720 1.00 84.19 71 GLY A N 1
ATOM 529 C CA . GLY A 1 71 ? -13.391 -1.311 10.957 1.00 84.19 71 GLY A CA 1
ATOM 530 C C . GLY A 1 71 ? -14.615 -0.668 11.625 1.00 84.19 71 GLY A C 1
ATOM 531 O O . GLY A 1 71 ? -15.166 0.278 11.082 1.00 84.19 71 GLY A O 1
ATOM 532 N N . GLN A 1 72 ? -15.010 -1.099 12.8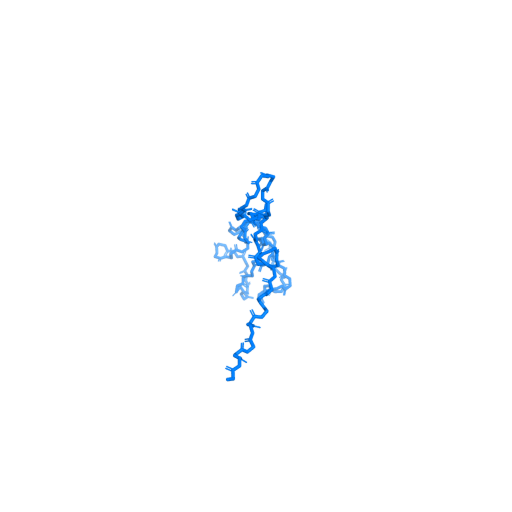25 1.00 78.75 72 GLN A N 1
ATOM 533 C CA . GLN A 1 72 ? -16.238 -0.654 13.504 1.00 78.75 72 GLN A CA 1
ATOM 534 C C . GLN A 1 72 ? -16.101 0.705 14.210 1.00 78.75 72 GLN A C 1
ATOM 536 O O . GLN A 1 72 ? -16.918 1.079 15.047 1.00 78.75 72 GLN A O 1
ATOM 541 N N . CYS A 1 73 ? -15.043 1.454 13.917 1.00 72.31 73 CYS A N 1
ATOM 542 C CA . CYS A 1 73 ? -14.839 2.765 14.506 1.00 72.31 73 CYS A CA 1
ATOM 543 C C . CYS A 1 73 ? -15.500 3.838 13.641 1.00 72.31 73 CYS A C 1
ATOM 545 O O . CYS A 1 73 ? -14.992 4.141 12.564 1.00 72.31 73 CYS A O 1
ATOM 547 N N . SER A 1 74 ? -16.556 4.475 14.144 1.00 60.22 74 SER A N 1
ATOM 548 C CA . SER A 1 74 ? -16.972 5.790 13.654 1.00 60.22 74 SER A CA 1
ATOM 549 C C . SER A 1 74 ? -15.907 6.823 14.044 1.00 60.22 74 SER A C 1
ATOM 551 O O . SER A 1 74 ? -15.439 6.811 15.190 1.00 60.22 74 SER A O 1
ATOM 553 N N . ALA A 1 75 ? -15.487 7.656 13.088 1.00 52.84 75 ALA A N 1
ATOM 554 C CA . ALA A 1 75 ? -14.584 8.786 13.330 1.00 52.84 75 ALA A CA 1
ATOM 555 C C . ALA A 1 75 ? -15.079 9.668 14.494 1.00 52.84 75 ALA A C 1
ATOM 557 O O . ALA A 1 75 ? -16.310 9.861 14.608 1.00 52.84 75 ALA A O 1
#

pLDDT: mean 86.63, std 8.58, range [52.84, 93.56]

Sequence (75 aa):
MMTPALELPSPSQWGWRKKPGGGWSINWTTLPEASKACRELLRCGCKNACKGRCKCQKAALQCTGLCQCSGQCSA